Protein AF-A0AAD1DAL6-F1 (afdb_monomer)

Nearest PDB structures (foldseek):
  7qvs-assembly1_B-2  TM=7.015E-01  e=2.829E-07  Pseudomonas aeruginosa
  3t5p-assembly1_H  TM=5.730E-01  e=9.274E-03  Bacillus anthracis str. Sterne
  3t5p-assembly3_K  TM=5.954E-01  e=8.691E-03  Bacillus anthracis str. Sterne
  3t5p-assembly1_F  TM=5.944E-01  e=1.283E-02  Bacillus anthracis str. Sterne
  3t5p-assembly1_J  TM=5.802E-01  e=1.127E-02  Bacillus anthracis str. Sterne

InterPro domains:
  IPR002504 NAD kinase [PF01513] (56-117)
  IPR016064 NAD kinase/diacylglycerol kinase-like domain superfamily [SSF111331] (24-146)
  IPR017438 Inorganic polyphosphate/ATP-NAD kinase, N-terminal [G3DSA:3.40.50.10330] (2-148)

Secondary structure (DSSP, 8-state):
------EEEEEE----TTSTTHHHHHHHHHHHHHHHHHTT-EEEEE--S-TTTSHHHHHH-SEEEEESSHHHHHHHHHHHGGGT--EEEEESSSPPSS--EEGGGHHHHHHHHHTT-PPP-----EEEEETTEEEEESS-----PPP-

Sequence (148 aa):
MKDSHQTIGVFVRPTHYQNPLFEKLEQAKEWVLKLLEDEGFESFMIDSLDGAKDARLIEKADAFLCLGGDGTILGALRMTHSYNKPCFGVRIGNLGFLSAVELNGLKDFLQDLKQDRIKLEEHLALEGRIGNTSFYAINEIVIAKKKL

Foldseek 3Di:
DDDDQAEEEEFEADDPPPDPCNVVLVVLVVVVCVLCVVLRHHYDYDHDLPLVVCVVVLLRHQEYEQEAAPVSVQSCCQSNVVVPHYYAYEYSDDDHPGHDHHSVCVNVVSVCVVVVNDDGDDADWDWDDDPPDIGIGRPDDDDDDDDD

Mean predicted aligned error: 6.29 Å

Organism: Helicobacter pylori (NCBI:txid210)

Solvent-accessible surface area (backbone atoms only — not comparable to full-atom values): 9084 Å² total; per-residue (Å²): 141,85,90,74,77,50,27,37,33,35,36,50,64,89,62,57,85,87,42,91,59,29,69,60,48,53,54,48,50,56,50,51,56,50,49,38,48,77,69,59,33,47,74,48,80,44,81,65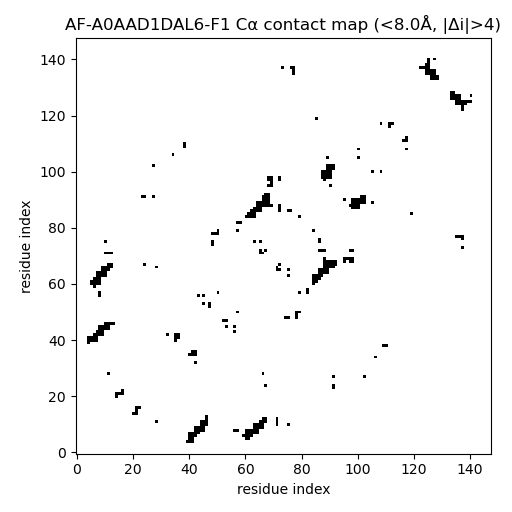,95,49,48,80,81,45,42,71,57,64,68,63,32,62,33,34,42,19,49,37,50,42,71,37,40,56,50,49,49,68,56,42,57,92,70,76,55,57,71,48,18,34,26,87,69,76,93,45,96,66,38,76,34,48,64,90,50,42,65,62,51,53,55,32,53,78,65,70,67,63,81,87,81,89,76,75,65,47,80,48,72,61,91,92,46,73,49,73,31,70,87,70,87,86,87,75,82,83,82,128

pLDDT: mean 84.67, std 11.61, range [39.59, 96.62]

Structure (mmCIF, N/CA/C/O backbone):
data_AF-A0AAD1DAL6-F1
#
_entry.id   AF-A0AAD1DAL6-F1
#
loop_
_atom_site.group_PDB
_atom_site.id
_atom_site.type_symbol
_atom_site.label_atom_id
_atom_site.label_alt_id
_atom_site.label_comp_id
_atom_site.label_asym_id
_atom_site.label_entity_id
_atom_site.label_seq_id
_atom_site.pdbx_PDB_ins_code
_atom_site.Cartn_x
_atom_site.Cartn_y
_atom_site.Cartn_z
_atom_site.occupancy
_atom_site.B_iso_or_equiv
_atom_site.auth_seq_id
_atom_site.auth_comp_id
_atom_site.auth_asym_id
_atom_site.auth_atom_id
_atom_site.pdbx_PDB_model_num
ATOM 1 N N . MET A 1 1 ? -23.120 -7.148 6.744 1.00 39.59 1 MET A N 1
ATOM 2 C CA . MET A 1 1 ? -22.079 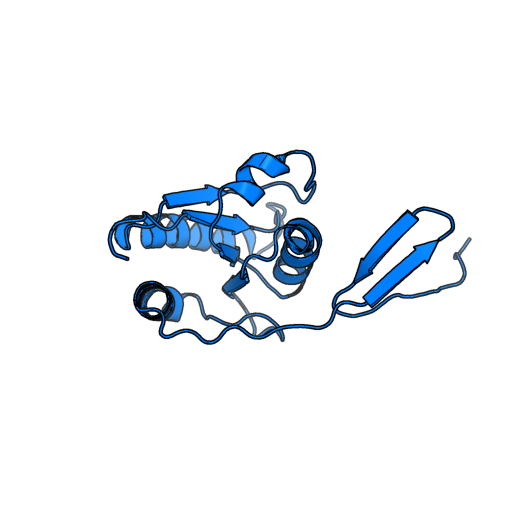-8.089 7.195 1.00 39.59 1 MET A CA 1
ATOM 3 C C . MET A 1 1 ? -21.214 -7.326 8.178 1.00 39.59 1 MET A C 1
ATOM 5 O O . MET A 1 1 ? -20.573 -6.372 7.777 1.00 39.59 1 MET A O 1
ATOM 9 N N . LYS A 1 2 ? -21.363 -7.618 9.469 1.00 42.94 2 LYS A N 1
ATOM 10 C CA . LYS A 1 2 ? -20.648 -7.011 10.602 1.00 42.94 2 LYS A CA 1
ATOM 11 C C . LYS A 1 2 ? -19.880 -8.166 11.267 1.00 42.94 2 LYS A C 1
ATOM 13 O O . LYS A 1 2 ? -20.444 -9.256 11.284 1.00 42.94 2 LYS A O 1
ATOM 18 N N . ASP A 1 3 ? -18.662 -7.918 11.753 1.00 46.19 3 ASP A N 1
ATOM 19 C CA . ASP A 1 3 ? -17.730 -8.859 12.430 1.00 46.19 3 ASP A CA 1
ATOM 20 C C . ASP A 1 3 ? -16.655 -9.592 11.600 1.00 46.19 3 ASP A C 1
ATOM 22 O O . ASP A 1 3 ? -16.316 -10.735 11.895 1.00 46.19 3 ASP A O 1
ATOM 26 N N . SER A 1 4 ? -16.011 -8.942 10.627 1.00 55.38 4 SER A N 1
ATOM 27 C CA . SER A 1 4 ? -14.677 -9.391 10.186 1.00 55.38 4 SER A CA 1
ATOM 28 C C . SER A 1 4 ? -13.629 -8.366 10.602 1.00 55.38 4 SER A C 1
ATOM 30 O O . SER A 1 4 ? -13.687 -7.223 10.149 1.00 55.38 4 SER A O 1
ATOM 32 N N . HIS A 1 5 ? -12.685 -8.764 11.460 1.00 70.25 5 HIS A N 1
ATOM 33 C CA . HIS A 1 5 ? -11.470 -7.988 11.710 1.00 70.25 5 HIS A CA 1
ATOM 34 C C . HIS A 1 5 ? -10.772 -7.780 10.365 1.00 70.25 5 HIS A C 1
ATOM 36 O O . HIS A 1 5 ? -10.314 -8.743 9.752 1.00 70.25 5 HIS A O 1
ATOM 42 N N . GLN A 1 6 ? -10.759 -6.540 9.876 1.00 88.81 6 GLN A N 1
ATOM 43 C CA . GLN A 1 6 ? -10.071 -6.209 8.636 1.00 88.81 6 GLN A CA 1
ATOM 44 C C . GLN A 1 6 ? -8.565 -6.302 8.878 1.00 88.81 6 GLN A C 1
ATOM 46 O O . GLN A 1 6 ? -8.046 -5.756 9.854 1.00 88.81 6 GLN A O 1
ATOM 51 N N . THR A 1 7 ? -7.871 -7.002 7.990 1.00 94.44 7 THR A N 1
ATOM 52 C CA . THR A 1 7 ? -6.431 -7.215 8.077 1.00 94.44 7 THR A CA 1
ATOM 53 C C . THR A 1 7 ? -5.702 -6.304 7.094 1.00 94.44 7 THR A C 1
ATOM 55 O O . THR A 1 7 ? -5.932 -6.374 5.888 1.00 94.44 7 THR A O 1
ATOM 58 N N 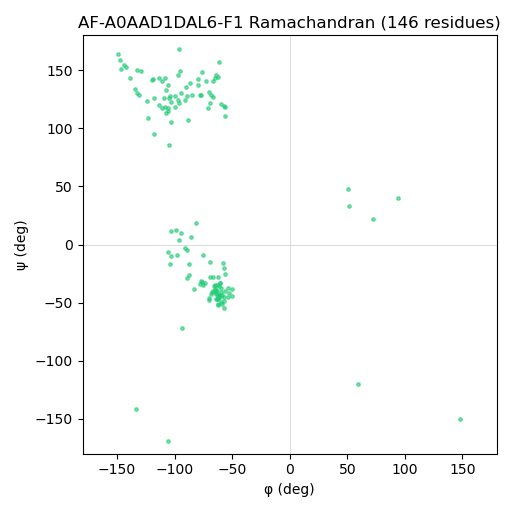. ILE A 1 8 ? -4.783 -5.468 7.575 1.00 95.06 8 ILE A N 1
ATOM 59 C CA . ILE A 1 8 ? -3.992 -4.557 6.739 1.00 95.06 8 ILE A CA 1
ATOM 60 C C . ILE A 1 8 ? -2.541 -5.032 6.654 1.00 95.06 8 ILE A C 1
ATOM 62 O O . ILE A 1 8 ? -1.818 -5.079 7.649 1.00 95.06 8 ILE A O 1
ATOM 66 N N . GLY A 1 9 ? -2.092 -5.346 5.438 1.00 94.19 9 GLY A N 1
ATOM 67 C CA . GLY A 1 9 ? -0.674 -5.561 5.159 1.00 94.19 9 GLY A CA 1
ATOM 68 C C . GLY A 1 9 ? 0.050 -4.220 5.038 1.00 94.19 9 GLY A C 1
ATOM 69 O O . GLY A 1 9 ? -0.378 -3.352 4.278 1.00 94.19 9 GLY A O 1
ATOM 70 N N . VAL A 1 10 ? 1.147 -4.037 5.767 1.00 93.38 10 VAL A N 1
ATOM 71 C CA . VAL A 1 10 ? 1.898 -2.776 5.801 1.00 93.38 10 VAL A CA 1
ATOM 72 C C . VAL A 1 10 ? 3.211 -2.927 5.040 1.00 93.38 10 VAL A C 1
ATOM 74 O O . VAL A 1 10 ? 4.118 -3.638 5.466 1.00 93.38 10 VAL A O 1
ATOM 77 N N . PHE A 1 11 ? 3.327 -2.222 3.915 1.00 90.19 11 PHE A N 1
ATOM 78 C CA . PHE A 1 11 ? 4.565 -2.101 3.154 1.00 90.19 11 PHE A CA 1
ATOM 79 C C . PHE A 1 11 ? 5.359 -0.890 3.622 1.00 90.19 11 PHE A C 1
ATOM 81 O O . PHE A 1 11 ? 4.893 0.249 3.535 1.00 90.19 11 PHE A O 1
ATOM 88 N N . VAL A 1 12 ? 6.606 -1.124 4.016 1.00 84.38 12 VAL A N 1
ATOM 89 C CA . VAL A 1 12 ? 7.577 -0.063 4.282 1.00 84.38 12 VAL A CA 1
ATOM 90 C C . VAL A 1 12 ? 8.789 -0.324 3.410 1.00 84.38 12 VAL A C 1
ATOM 92 O O . VAL A 1 12 ? 9.394 -1.391 3.469 1.00 84.38 12 VAL A O 1
ATOM 95 N N . ARG A 1 13 ? 9.170 0.645 2.573 1.00 73.31 13 ARG A N 1
ATOM 96 C CA . ARG A 1 13 ? 10.401 0.489 1.795 1.00 73.31 13 ARG A CA 1
ATOM 97 C C . ARG A 1 13 ? 11.598 0.544 2.755 1.00 73.31 13 ARG A C 1
ATOM 99 O O . ARG A 1 13 ? 11.711 1.531 3.487 1.00 73.31 13 ARG A O 1
ATOM 106 N N . PRO A 1 14 ? 12.526 -0.431 2.709 1.00 63.94 14 PRO A N 1
ATOM 107 C CA . PRO A 1 14 ? 13.735 -0.385 3.514 1.00 63.94 14 PRO A CA 1
ATOM 108 C C . PRO A 1 14 ? 14.496 0.896 3.204 1.00 63.94 14 PRO A C 1
ATOM 110 O O . PRO A 1 14 ? 14.904 1.146 2.065 1.00 63.94 14 PRO A O 1
ATOM 113 N N . THR A 1 15 ? 14.674 1.716 4.226 1.00 62.06 15 THR A N 1
ATOM 114 C CA . THR A 1 15 ? 15.489 2.917 4.127 1.00 62.06 15 THR A CA 1
ATOM 115 C C . THR A 1 15 ? 16.795 2.602 4.839 1.00 62.06 15 THR A C 1
ATOM 117 O O . THR A 1 15 ? 16.783 2.071 5.943 1.00 62.06 15 THR A O 1
ATOM 120 N N . HIS A 1 16 ? 17.939 2.820 4.188 1.00 64.12 16 HIS A N 1
ATOM 121 C CA . HIS A 1 16 ? 19.228 2.594 4.849 1.00 64.12 16 HIS A CA 1
ATOM 122 C C . HIS A 1 16 ? 19.363 3.530 6.053 1.00 64.12 16 HIS A C 1
ATOM 124 O O . HIS A 1 16 ? 18.950 4.683 5.959 1.00 64.12 16 HIS A O 1
ATOM 130 N N . TYR A 1 17 ? 19.997 3.067 7.135 1.00 67.94 17 TYR A N 1
ATOM 131 C CA . TYR A 1 17 ? 20.182 3.852 8.366 1.00 67.94 17 TYR A CA 1
ATOM 132 C C . TYR A 1 17 ? 20.892 5.200 8.130 1.00 67.94 17 TYR A C 1
ATOM 134 O O . TYR A 1 17 ? 20.716 6.143 8.888 1.00 67.94 17 TYR A O 1
ATOM 142 N N . GLN A 1 18 ? 21.686 5.299 7.057 1.00 71.06 18 GLN A N 1
ATOM 143 C CA . GLN A 1 18 ? 22.377 6.525 6.644 1.00 71.06 18 GLN A CA 1
ATOM 144 C C . GLN A 1 18 ? 21.450 7.558 5.985 1.00 71.06 18 GLN A C 1
ATOM 146 O O . GLN A 1 18 ? 21.873 8.675 5.698 1.00 71.06 18 GLN A O 1
ATOM 151 N N . ASN A 1 19 ? 20.203 7.196 5.684 1.00 73.75 19 ASN A N 1
ATOM 152 C CA . ASN A 1 19 ? 19.244 8.112 5.093 1.00 73.75 19 ASN A CA 1
ATOM 153 C C . ASN A 1 19 ? 18.706 9.068 6.173 1.00 73.75 19 ASN A C 1
ATOM 155 O O . ASN A 1 19 ? 18.183 8.590 7.180 1.00 73.75 19 ASN A O 1
ATOM 159 N N . PRO A 1 20 ? 18.725 10.393 5.949 1.00 76.69 20 PRO A N 1
ATOM 160 C CA . PRO A 1 20 ? 18.194 11.371 6.903 1.00 76.69 20 PRO A CA 1
ATOM 161 C C . PRO A 1 20 ? 16.717 11.171 7.284 1.00 76.69 20 PRO A C 1
ATOM 163 O O . PRO A 1 20 ? 16.270 11.679 8.305 1.00 76.69 20 PRO A O 1
ATOM 166 N N . LEU A 1 21 ? 15.942 10.453 6.465 1.00 78.62 21 LEU A N 1
ATOM 167 C CA . LEU A 1 21 ? 14.535 10.143 6.724 1.00 78.62 21 LEU A CA 1
ATOM 168 C C . LEU A 1 21 ? 14.326 8.852 7.526 1.00 78.62 21 LEU A C 1
ATOM 170 O O . LEU A 1 21 ? 13.182 8.553 7.855 1.00 78.62 21 LEU A O 1
ATOM 174 N N . PHE A 1 22 ? 15.383 8.090 7.828 1.00 82.12 22 PHE A N 1
ATOM 175 C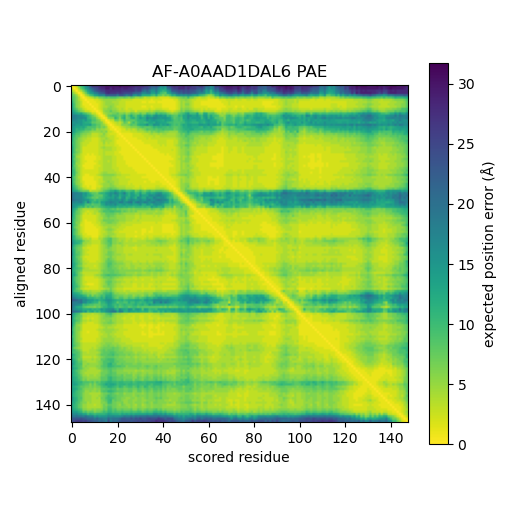 CA . PHE A 1 22 ? 15.272 6.785 8.483 1.00 82.12 22 PHE A CA 1
ATOM 176 C C . PHE A 1 22 ? 14.541 6.873 9.826 1.00 82.12 22 PHE A C 1
ATOM 178 O O . PHE A 1 22 ? 13.513 6.227 9.995 1.00 82.12 22 PHE A O 1
ATOM 185 N N . GLU A 1 23 ? 14.997 7.733 10.742 1.00 84.31 23 GLU A N 1
ATOM 186 C CA . GLU A 1 23 ? 14.361 7.889 12.061 1.00 84.31 23 GLU A CA 1
ATOM 187 C C . GLU A 1 23 ? 12.897 8.321 11.947 1.00 84.31 23 GLU A C 1
ATOM 189 O O . GLU A 1 23 ? 12.030 7.805 12.648 1.00 84.31 23 GLU A O 1
ATOM 194 N N . LYS A 1 24 ? 12.605 9.237 11.018 1.00 84.88 24 LYS A N 1
ATOM 195 C CA . LYS A 1 24 ? 11.240 9.708 10.771 1.00 84.88 24 LYS A CA 1
ATOM 196 C C . LYS A 1 24 ? 10.342 8.583 10.251 1.00 84.88 24 LYS A C 1
ATOM 198 O O . LYS A 1 24 ? 9.172 8.520 10.618 1.00 84.88 24 LYS A O 1
ATOM 203 N N . LEU A 1 25 ? 10.870 7.714 9.389 1.00 85.00 25 LEU A N 1
ATOM 204 C CA . LEU A 1 25 ? 10.144 6.562 8.864 1.00 85.00 25 LEU A CA 1
ATOM 205 C C . LEU A 1 25 ? 9.889 5.518 9.949 1.00 85.00 25 LEU A C 1
ATOM 207 O O . LEU A 1 25 ? 8.782 4.999 10.018 1.00 85.00 25 LEU A O 1
ATOM 211 N N . GLU A 1 26 ? 10.876 5.241 10.797 1.00 87.19 26 GLU A N 1
ATOM 212 C CA . GLU A 1 26 ? 10.730 4.303 11.913 1.00 87.19 26 GLU A CA 1
ATOM 213 C C . GLU A 1 26 ? 9.674 4.790 12.913 1.00 87.19 26 GLU A C 1
ATOM 215 O O . GLU A 1 26 ? 8.751 4.044 13.233 1.00 87.19 26 GLU A O 1
ATOM 220 N N . GLN A 1 27 ? 9.711 6.071 13.295 1.00 89.69 27 GLN A N 1
ATOM 221 C CA . GLN A 1 27 ? 8.681 6.679 14.148 1.00 89.69 27 GLN A CA 1
ATOM 222 C C . GLN A 1 27 ? 7.293 6.630 13.498 1.00 89.69 27 GLN A C 1
ATOM 224 O O . GLN A 1 27 ? 6.302 6.304 14.151 1.00 89.69 27 GLN A O 1
ATOM 229 N N . ALA A 1 28 ? 7.204 6.935 12.200 1.00 90.31 28 ALA A N 1
ATOM 230 C CA . ALA A 1 28 ? 5.943 6.857 11.474 1.00 90.31 28 ALA A CA 1
ATOM 231 C C . ALA A 1 28 ? 5.423 5.415 11.391 1.00 90.31 28 ALA A C 1
ATOM 233 O O . ALA A 1 28 ? 4.225 5.200 11.530 1.00 90.31 28 ALA A O 1
ATOM 234 N N . LYS A 1 29 ? 6.304 4.428 11.203 1.00 91.44 29 LYS A N 1
ATOM 235 C CA . LYS A 1 29 ? 5.953 3.005 11.171 1.00 91.44 29 LYS A CA 1
ATOM 236 C C . LYS A 1 29 ? 5.371 2.555 12.507 1.00 91.44 29 LYS A C 1
ATOM 238 O O . LYS A 1 29 ? 4.285 1.986 12.521 1.00 91.44 29 LYS A O 1
ATOM 243 N N . GLU A 1 30 ? 6.053 2.846 13.613 1.00 93.12 30 GLU A N 1
ATOM 244 C CA . GLU A 1 30 ? 5.563 2.533 14.962 1.00 93.12 30 GLU A CA 1
ATOM 245 C C . GLU A 1 30 ? 4.200 3.181 15.226 1.00 93.12 30 GLU A C 1
ATOM 247 O O . GLU A 1 30 ? 3.271 2.525 15.697 1.00 93.12 30 GLU A O 1
ATOM 252 N N . TRP A 1 31 ? 4.058 4.456 14.858 1.00 94.81 31 TRP A N 1
ATOM 253 C CA . TRP A 1 31 ? 2.805 5.183 15.014 1.00 94.81 31 TRP A CA 1
ATOM 254 C C . TRP A 1 31 ? 1.666 4.594 14.169 1.00 94.81 31 TRP A C 1
ATOM 256 O O . TRP A 1 31 ? 0.558 4.446 14.676 1.00 94.81 31 TRP A O 1
ATOM 266 N N . VAL A 1 32 ? 1.927 4.221 12.910 1.00 95.06 32 VAL A N 1
ATOM 267 C CA . VAL A 1 32 ? 0.932 3.598 12.021 1.00 95.06 32 VAL A CA 1
ATOM 268 C C . VAL A 1 32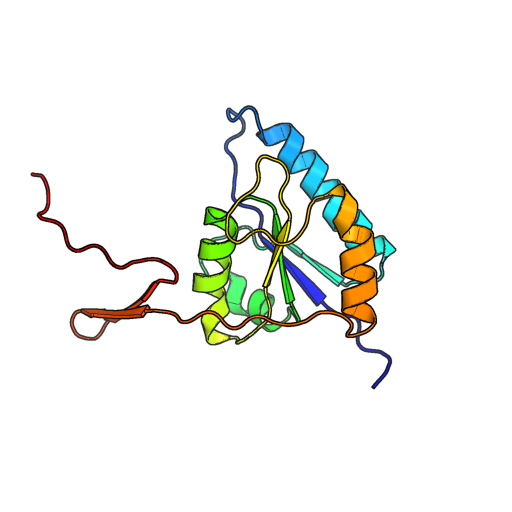 ? 0.467 2.256 12.573 1.00 95.06 32 VAL A C 1
ATOM 270 O O . VAL A 1 32 ? -0.735 2.017 12.622 1.00 95.06 32 VAL A O 1
ATOM 273 N N . LEU A 1 33 ? 1.390 1.390 13.004 1.00 95.25 33 LEU A N 1
ATOM 274 C CA . LEU A 1 33 ? 1.038 0.078 13.555 1.00 95.25 33 LEU A CA 1
ATOM 275 C C . LEU A 1 33 ? 0.174 0.218 14.810 1.00 95.25 33 LEU A C 1
ATOM 277 O O . LEU A 1 33 ? -0.856 -0.443 14.920 1.00 95.25 33 LEU A O 1
ATOM 281 N N . LYS A 1 34 ? 0.544 1.142 15.702 1.00 96.62 34 LYS A N 1
ATOM 282 C CA . LYS A 1 34 ? -0.256 1.449 16.887 1.00 96.62 34 LYS A CA 1
ATOM 283 C C . LYS A 1 34 ? -1.635 2.000 16.524 1.00 96.62 34 LYS A C 1
ATOM 285 O O . LYS A 1 34 ? -2.625 1.583 17.106 1.00 96.62 34 LYS A O 1
ATOM 290 N N . LEU A 1 35 ? -1.720 2.918 15.560 1.00 96.50 35 LEU A N 1
ATOM 291 C CA . LEU A 1 35 ? -3.002 3.478 15.136 1.00 96.50 35 LEU A CA 1
ATOM 292 C C . LEU A 1 35 ? -3.920 2.409 14.530 1.00 96.50 35 LEU A C 1
ATOM 294 O O . LEU A 1 35 ? -5.119 2.432 14.782 1.00 96.50 35 LEU A O 1
ATOM 298 N N . LEU A 1 36 ? -3.376 1.482 13.737 1.00 96.19 36 LEU A N 1
ATOM 299 C CA . LEU A 1 36 ? -4.139 0.361 13.190 1.00 96.19 36 LEU A CA 1
ATOM 300 C C . LEU A 1 36 ? -4.720 -0.508 14.310 1.00 96.19 36 LEU A C 1
ATOM 302 O O . LEU A 1 36 ? -5.905 -0.827 14.261 1.00 96.19 36 LEU A O 1
ATOM 306 N N . GLU A 1 37 ? -3.921 -0.822 15.332 1.00 95.62 37 GLU A N 1
ATOM 307 C CA . GLU A 1 37 ? -4.366 -1.564 16.517 1.00 95.62 37 GLU A CA 1
ATOM 308 C C . GLU A 1 37 ? -5.425 -0.794 17.325 1.00 95.62 37 GLU A C 1
ATOM 310 O O . GLU A 1 37 ? -6.469 -1.357 17.649 1.00 95.62 37 GLU A O 1
ATOM 315 N N . ASP A 1 38 ? -5.208 0.499 17.592 1.00 95.50 38 ASP A N 1
ATOM 316 C CA . ASP A 1 38 ? -6.158 1.373 18.301 1.00 95.50 38 ASP A CA 1
ATOM 317 C C . ASP A 1 38 ? -7.497 1.481 17.543 1.00 95.50 38 ASP A C 1
ATOM 319 O O . ASP A 1 38 ? -8.573 1.576 18.137 1.00 95.50 38 ASP A O 1
ATOM 323 N N . GLU A 1 39 ? -7.442 1.437 16.211 1.00 94.38 39 GLU A N 1
ATOM 324 C CA . GLU A 1 39 ? -8.603 1.376 15.334 1.00 94.38 39 GLU A CA 1
ATOM 325 C C . GLU A 1 39 ? -9.091 -0.080 15.112 1.00 94.38 39 GLU A C 1
ATOM 327 O O . GLU A 1 39 ? -10.027 -0.304 14.355 1.00 94.38 39 GLU A O 1
ATOM 332 N N . GLY A 1 40 ? -8.557 -1.095 15.786 1.00 93.75 40 GLY A N 1
ATOM 333 C CA . GLY A 1 40 ? -9.086 -2.466 15.743 1.00 93.75 40 GLY A CA 1
ATOM 334 C C . GLY A 1 40 ? -8.840 -3.227 14.434 1.00 93.75 40 GLY A C 1
ATOM 335 O O . GLY A 1 40 ? -9.570 -4.173 14.133 1.00 93.75 40 GLY A O 1
ATOM 336 N N . PHE A 1 41 ? -7.839 -2.826 13.650 1.00 94.69 41 PHE A N 1
ATOM 337 C CA . PHE A 1 41 ? -7.346 -3.601 12.513 1.00 94.69 41 PHE A CA 1
ATOM 338 C C . PHE A 1 41 ? -6.289 -4.609 12.970 1.00 94.69 41 PHE A C 1
ATOM 340 O O . PHE A 1 41 ? -5.382 -4.275 13.734 1.00 94.69 41 PHE A O 1
ATOM 347 N N . GLU A 1 42 ? -6.335 -5.824 12.425 1.00 95.06 42 GLU A N 1
ATOM 348 C CA . GLU A 1 42 ? -5.155 -6.690 12.441 1.00 95.06 42 GLU A CA 1
ATOM 349 C C . GLU A 1 42 ? -4.134 -6.140 11.441 1.00 95.06 42 GLU A C 1
ATOM 351 O O . GLU A 1 42 ? -4.500 -5.713 10.346 1.00 95.06 42 GLU A O 1
ATOM 356 N N . SER A 1 43 ? -2.844 -6.161 11.772 1.00 94.62 43 SER A N 1
ATOM 357 C CA . SER A 1 43 ? -1.812 -5.719 10.833 1.00 94.62 43 SER A CA 1
ATOM 358 C C . SER A 1 43 ? -0.546 -6.560 10.904 1.00 94.62 43 SER A C 1
ATOM 360 O O . SER A 1 43 ? -0.231 -7.171 11.925 1.00 94.62 43 SER A O 1
ATOM 362 N N . PHE A 1 44 ? 0.174 -6.621 9.786 1.00 91.88 44 PHE A N 1
ATOM 363 C CA . PHE A 1 44 ? 1.487 -7.251 9.705 1.00 91.88 44 PHE A CA 1
ATOM 364 C C . PHE A 1 44 ? 2.373 -6.523 8.700 1.00 91.88 44 PHE A C 1
ATOM 366 O O . PHE A 1 44 ? 1.901 -5.945 7.720 1.00 91.88 44 PHE A O 1
ATOM 373 N N . MET A 1 45 ? 3.676 -6.581 8.946 1.00 89.44 45 MET A N 1
ATOM 374 C CA . MET A 1 45 ? 4.684 -5.999 8.072 1.00 89.44 45 MET A CA 1
ATOM 375 C C . MET A 1 45 ? 4.959 -6.900 6.869 1.00 89.44 45 MET A C 1
ATOM 377 O O . MET A 1 45 ? 4.999 -8.125 6.994 1.00 89.44 45 MET A O 1
ATOM 381 N N . ILE A 1 46 ? 5.180 -6.279 5.712 1.00 85.06 46 ILE A N 1
ATOM 382 C CA . ILE A 1 46 ? 5.699 -6.926 4.508 1.00 85.06 46 ILE A CA 1
ATOM 383 C C . ILE A 1 46 ? 7.031 -6.253 4.178 1.00 85.06 46 ILE A C 1
ATOM 385 O O . ILE A 1 46 ? 7.083 -5.183 3.567 1.00 85.06 46 ILE A O 1
ATOM 389 N N . ASP A 1 47 ? 8.112 -6.875 4.646 1.00 69.31 47 ASP A N 1
ATOM 390 C CA . ASP A 1 47 ? 9.465 -6.308 4.599 1.00 69.31 47 ASP A CA 1
ATOM 391 C C . ASP A 1 47 ? 10.208 -6.626 3.296 1.00 69.31 47 ASP A C 1
ATOM 393 O O . ASP A 1 47 ? 11.218 -5.992 2.970 1.00 69.31 47 ASP A O 1
ATOM 397 N N . SER A 1 48 ? 9.736 -7.616 2.535 1.00 63.81 48 SER A N 1
ATOM 398 C CA . SER A 1 48 ? 10.389 -8.050 1.308 1.00 63.81 48 SER A CA 1
ATOM 399 C C . SER A 1 48 ? 9.620 -7.574 0.081 1.00 63.81 48 SER A C 1
ATOM 401 O O . SER A 1 48 ? 8.402 -7.679 0.011 1.00 63.81 48 SER A O 1
ATOM 403 N N . LEU A 1 49 ? 10.344 -7.081 -0.930 1.00 59.69 49 LEU A N 1
ATOM 404 C CA . LEU A 1 49 ? 9.786 -6.891 -2.275 1.00 59.69 49 LEU A CA 1
ATOM 405 C C . LEU A 1 49 ? 9.782 -8.204 -3.089 1.00 59.69 49 LEU A C 1
ATOM 407 O O . LEU A 1 49 ? 9.720 -8.178 -4.318 1.00 59.69 49 LEU A O 1
ATOM 411 N N . ASP A 1 50 ? 9.894 -9.351 -2.411 1.00 62.16 50 ASP A N 1
ATOM 412 C CA . ASP A 1 50 ? 9.913 -10.688 -2.999 1.00 62.16 50 ASP A CA 1
ATOM 413 C C . ASP A 1 50 ? 8.559 -11.361 -2.743 1.00 62.16 50 ASP A C 1
ATOM 415 O O . ASP A 1 50 ? 8.358 -12.084 -1.766 1.00 62.16 50 ASP A O 1
ATOM 419 N N . GLY A 1 51 ? 7.600 -11.089 -3.633 1.00 55.16 51 GLY A N 1
ATOM 420 C CA . GLY A 1 51 ? 6.203 -11.513 -3.479 1.00 55.16 51 GLY A CA 1
ATOM 421 C C . GLY A 1 51 ? 6.000 -13.026 -3.339 1.00 55.16 51 GLY A C 1
ATOM 422 O O . GLY A 1 51 ? 4.940 -13.449 -2.885 1.00 55.16 51 GLY A O 1
ATOM 423 N N . ALA A 1 52 ? 7.002 -13.848 -3.673 1.00 59.25 52 ALA A N 1
ATOM 424 C CA . ALA A 1 52 ? 6.944 -15.294 -3.479 1.00 59.25 52 ALA A CA 1
ATOM 425 C C . ALA A 1 52 ? 7.094 -15.707 -2.005 1.00 59.25 52 ALA A C 1
ATOM 427 O O . ALA A 1 52 ? 6.488 -16.693 -1.584 1.00 59.25 52 ALA A O 1
ATOM 428 N N . LYS A 1 53 ? 7.878 -14.968 -1.209 1.00 66.31 53 LYS A N 1
ATOM 429 C CA . LYS A 1 53 ? 8.101 -15.286 0.213 1.00 66.31 53 LYS A CA 1
ATOM 430 C C . LYS A 1 53 ? 6.907 -14.915 1.080 1.00 66.31 53 LYS A C 1
ATOM 432 O O . LYS A 1 53 ? 6.562 -15.660 1.993 1.00 66.31 53 LYS A O 1
ATOM 437 N N . ASP A 1 54 ? 6.237 -13.826 0.721 1.00 74.69 54 ASP A N 1
ATOM 438 C CA . ASP A 1 54 ? 5.135 -13.262 1.496 1.00 74.69 54 ASP A CA 1
ATOM 439 C C . ASP A 1 54 ? 3.756 -13.582 0.900 1.00 74.69 54 ASP A C 1
ATOM 441 O O . ASP A 1 54 ? 2.755 -13.037 1.349 1.00 74.69 54 ASP A O 1
ATOM 445 N N . ALA A 1 55 ? 3.662 -14.499 -0.071 1.00 79.56 55 ALA A N 1
ATOM 446 C CA . ALA A 1 55 ? 2.414 -14.827 -0.771 1.00 79.56 55 ALA A CA 1
ATOM 447 C C . ALA A 1 55 ? 1.240 -15.125 0.182 1.00 79.56 55 ALA A C 1
ATOM 449 O O . ALA A 1 55 ? 0.150 -14.588 0.010 1.00 79.56 55 ALA A O 1
ATOM 450 N N . ARG A 1 56 ? 1.477 -15.907 1.246 1.00 84.12 56 ARG A N 1
ATOM 451 C CA . ARG A 1 56 ? 0.451 -16.220 2.261 1.00 84.12 56 ARG A CA 1
ATOM 452 C C . ARG A 1 56 ? 0.011 -14.997 3.065 1.00 84.12 56 ARG A C 1
ATOM 454 O O . ARG A 1 56 ? -1.150 -14.899 3.443 1.00 84.12 56 ARG A O 1
ATOM 461 N N . LEU A 1 57 ? 0.935 -14.078 3.345 1.00 85.25 57 LEU A N 1
ATOM 462 C CA . LEU A 1 57 ? 0.626 -12.824 4.032 1.00 85.25 57 LEU A CA 1
ATOM 463 C C . LEU A 1 57 ? -0.179 -11.914 3.103 1.00 85.25 57 LEU A C 1
ATOM 465 O O . LEU A 1 57 ? -1.246 -11.439 3.475 1.00 85.25 57 LEU A O 1
ATOM 469 N N . ILE A 1 58 ? 0.266 -11.760 1.857 1.00 87.94 58 ILE A N 1
ATOM 470 C CA . ILE A 1 58 ? -0.444 -11.004 0.821 1.00 87.94 58 ILE A CA 1
ATOM 471 C C . ILE A 1 58 ? -1.865 -11.559 0.630 1.00 87.94 58 ILE A C 1
ATOM 473 O O . ILE A 1 58 ? -2.816 -10.788 0.518 1.00 87.94 58 ILE A O 1
ATOM 477 N N . GLU A 1 59 ? -2.047 -12.879 0.663 1.00 89.62 59 GLU A N 1
ATOM 478 C CA . GLU A 1 59 ? -3.359 -13.527 0.587 1.00 89.62 59 GLU A CA 1
ATOM 479 C C . GLU A 1 59 ? -4.232 -13.303 1.838 1.00 89.62 59 GLU A C 1
ATOM 481 O O . GLU A 1 59 ? -5.451 -13.231 1.702 1.00 89.62 59 GLU A O 1
ATOM 486 N N . LYS A 1 60 ? -3.649 -13.097 3.026 1.00 91.06 60 LYS A N 1
ATOM 487 C CA . LYS A 1 60 ? -4.399 -12.795 4.260 1.00 91.06 60 LYS A CA 1
ATOM 488 C C . LYS A 1 60 ? -4.911 -11.347 4.325 1.00 91.06 60 LYS A C 1
ATOM 490 O O . LYS A 1 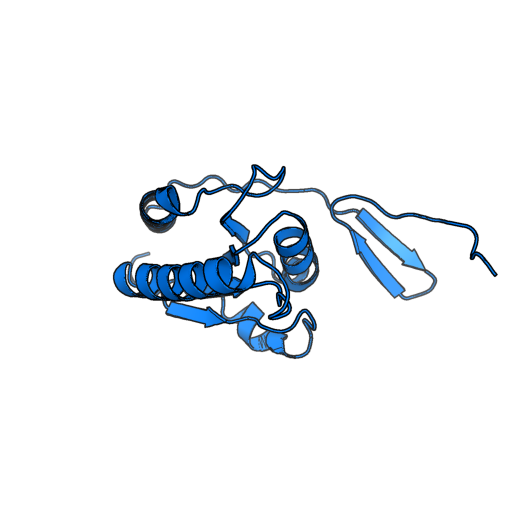60 ? -5.950 -11.110 4.924 1.00 91.06 60 LYS A O 1
ATOM 495 N N . ALA A 1 61 ? -4.194 -10.378 3.755 1.00 92.75 61 ALA A N 1
ATOM 496 C CA . ALA A 1 61 ? -4.582 -8.963 3.851 1.00 92.75 61 ALA A CA 1
ATOM 497 C C . ALA A 1 61 ? -5.909 -8.664 3.134 1.00 92.75 61 ALA A C 1
ATOM 499 O O . ALA A 1 61 ? -6.137 -9.165 2.044 1.00 92.75 61 ALA A O 1
ATOM 500 N N . ASP A 1 62 ? -6.738 -7.776 3.663 1.00 92.44 62 ASP A N 1
ATOM 501 C CA . ASP A 1 62 ? -7.900 -7.224 2.956 1.00 92.44 62 ASP A CA 1
ATOM 502 C C . ASP A 1 62 ? -7.525 -5.964 2.163 1.00 92.44 62 ASP A C 1
ATOM 504 O O . ASP A 1 62 ? -8.103 -5.678 1.118 1.00 92.44 62 ASP A O 1
ATOM 508 N N . ALA A 1 63 ? -6.520 -5.226 2.641 1.00 92.62 63 ALA A N 1
ATOM 509 C CA . ALA A 1 63 ? -5.970 -4.038 1.999 1.00 92.62 63 ALA A CA 1
ATOM 510 C C . ALA A 1 63 ? -4.474 -3.879 2.310 1.00 92.62 63 ALA A C 1
ATOM 512 O O . ALA A 1 63 ? -3.952 -4.462 3.265 1.00 92.62 63 ALA A O 1
ATOM 513 N N . PHE A 1 64 ? -3.792 -3.039 1.531 1.00 93.00 64 PHE A N 1
ATOM 514 C CA . PHE A 1 64 ? -2.380 -2.718 1.729 1.00 93.00 64 PHE A CA 1
ATOM 515 C C . PHE A 1 64 ? -2.147 -1.238 2.027 1.00 93.00 64 PHE A C 1
ATOM 517 O O . PHE A 1 64 ? -2.503 -0.367 1.233 1.00 93.00 64 PHE A O 1
ATOM 524 N N . LEU A 1 65 ? -1.465 -0.955 3.134 1.00 93.81 65 LEU A N 1
ATOM 525 C CA . LEU A 1 65 ? -0.970 0.376 3.470 1.00 93.81 65 LEU A CA 1
ATOM 526 C C . LEU A 1 65 ? 0.487 0.488 3.023 1.00 93.81 65 LEU A C 1
ATOM 528 O O . LEU A 1 65 ? 1.344 -0.270 3.468 1.00 93.81 65 LEU A O 1
ATOM 532 N N . CYS A 1 66 ? 0.784 1.453 2.159 1.00 91.94 66 CYS A N 1
ATOM 533 C CA . CYS A 1 66 ? 2.140 1.729 1.692 1.00 91.94 66 CYS A CA 1
ATOM 534 C C . CYS A 1 66 ? 2.694 2.966 2.397 1.00 91.94 66 CYS A C 1
ATOM 536 O O . CYS A 1 66 ? 2.324 4.090 2.059 1.00 91.94 66 CYS A O 1
ATOM 538 N N . LEU A 1 67 ? 3.599 2.779 3.353 1.00 90.00 67 LEU A N 1
ATOM 539 C CA . LEU A 1 67 ? 4.232 3.880 4.067 1.00 90.00 67 LEU A CA 1
ATOM 540 C C . LEU A 1 67 ? 5.482 4.340 3.306 1.00 90.00 67 LEU A C 1
ATOM 542 O O . LEU A 1 67 ? 6.504 3.648 3.248 1.00 90.00 67 LEU A O 1
ATOM 546 N N . GLY A 1 68 ? 5.396 5.510 2.676 1.00 83.81 68 GLY A N 1
ATOM 547 C CA . GLY A 1 68 ? 6.465 6.046 1.839 1.00 83.81 68 GLY A CA 1
ATOM 548 C C . GLY A 1 68 ? 5.945 6.887 0.677 1.00 83.81 68 GLY A C 1
ATOM 549 O O . GLY A 1 68 ? 4.915 7.543 0.783 1.00 83.81 68 GLY A O 1
ATOM 550 N N . GLY A 1 69 ? 6.699 6.903 -0.423 1.00 80.06 69 GLY A N 1
ATOM 551 C CA . GLY A 1 69 ? 6.324 7.616 -1.650 1.00 80.06 69 GLY A CA 1
ATOM 552 C C . GLY A 1 69 ? 5.858 6.680 -2.765 1.00 80.06 69 GLY A C 1
ATOM 553 O O . GLY A 1 69 ? 5.724 5.471 -2.567 1.00 80.06 69 GLY A O 1
ATOM 554 N N . ASP A 1 70 ? 5.712 7.231 -3.970 1.00 84.50 70 ASP A N 1
ATOM 555 C CA . ASP A 1 70 ? 5.215 6.514 -5.154 1.00 84.50 70 ASP A CA 1
ATOM 556 C C . ASP A 1 70 ? 5.996 5.227 -5.449 1.00 84.50 70 ASP A C 1
ATOM 558 O O . ASP A 1 70 ? 5.409 4.206 -5.783 1.00 84.50 70 ASP A O 1
ATOM 562 N N . GLY A 1 71 ? 7.318 5.218 -5.244 1.00 83.62 71 GLY A N 1
ATOM 563 C CA . GLY A 1 71 ? 8.131 4.012 -5.430 1.00 83.62 71 GLY A CA 1
ATOM 564 C C . GLY A 1 71 ? 7.731 2.843 -4.517 1.00 83.62 71 GLY A C 1
ATOM 565 O O . GLY A 1 71 ? 7.824 1.691 -4.940 1.00 83.62 71 GLY A O 1
ATOM 566 N N . THR A 1 72 ? 7.269 3.126 -3.293 1.00 85.62 72 THR A N 1
ATOM 567 C CA . THR A 1 72 ? 6.746 2.110 -2.364 1.00 85.62 72 THR A CA 1
ATOM 568 C C . THR A 1 72 ? 5.411 1.573 -2.872 1.00 85.62 72 THR A C 1
ATOM 570 O O . THR A 1 72 ? 5.238 0.362 -2.956 1.00 85.62 72 THR A O 1
ATOM 573 N N . ILE A 1 73 ? 4.510 2.467 -3.290 1.00 87.62 73 ILE A N 1
ATOM 574 C CA . ILE A 1 73 ? 3.177 2.120 -3.806 1.00 87.62 73 ILE A CA 1
ATOM 575 C C . ILE A 1 73 ? 3.296 1.283 -5.084 1.00 87.62 73 ILE A C 1
ATOM 577 O O . ILE A 1 73 ? 2.699 0.219 -5.192 1.00 87.62 73 ILE A O 1
ATOM 581 N N . LEU A 1 74 ? 4.140 1.706 -6.027 1.00 87.94 74 LEU A N 1
ATOM 582 C CA . LEU A 1 74 ? 4.419 0.972 -7.262 1.00 87.94 74 LEU A CA 1
ATOM 583 C C . LEU A 1 74 ? 5.039 -0.404 -6.991 1.00 87.94 74 LEU A C 1
ATOM 585 O O . LEU A 1 74 ? 4.781 -1.353 -7.728 1.00 87.94 74 LEU A O 1
ATOM 589 N N . GLY A 1 75 ? 5.882 -0.509 -5.959 1.00 84.94 75 GLY A N 1
ATOM 590 C CA . GLY A 1 75 ? 6.428 -1.781 -5.489 1.00 84.94 75 GLY A CA 1
ATOM 591 C C . GLY A 1 75 ? 5.334 -2.721 -4.995 1.00 84.94 75 GLY A C 1
ATOM 592 O O . GLY A 1 75 ? 5.244 -3.844 -5.488 1.00 84.94 75 GLY A O 1
ATOM 593 N N . ALA A 1 76 ? 4.480 -2.229 -4.097 1.00 86.75 76 ALA A N 1
ATOM 594 C CA . ALA A 1 76 ? 3.350 -2.977 -3.565 1.00 86.75 76 ALA A CA 1
ATOM 595 C C . ALA A 1 76 ? 2.392 -3.416 -4.681 1.00 86.75 76 ALA A C 1
ATOM 597 O O . ALA A 1 76 ? 2.145 -4.608 -4.814 1.00 86.75 76 ALA A O 1
ATOM 598 N N . LEU A 1 77 ? 1.958 -2.501 -5.555 1.00 87.56 77 LEU A N 1
ATOM 599 C CA . LEU A 1 77 ? 1.078 -2.808 -6.689 1.00 87.56 77 LEU A CA 1
ATOM 600 C C . LEU A 1 77 ? 1.632 -3.940 -7.562 1.00 87.56 77 LEU A C 1
ATOM 602 O O . LEU A 1 77 ? 0.909 -4.877 -7.885 1.00 87.56 77 LEU A O 1
ATOM 606 N N . ARG A 1 78 ? 2.929 -3.921 -7.901 1.00 84.44 78 ARG A N 1
ATOM 607 C CA . ARG A 1 78 ? 3.544 -5.015 -8.675 1.00 84.44 78 ARG A CA 1
ATOM 608 C C . ARG A 1 78 ? 3.523 -6.352 -7.940 1.00 84.44 78 ARG A C 1
ATOM 610 O O . ARG A 1 78 ? 3.390 -7.383 -8.587 1.00 84.44 78 ARG A O 1
ATOM 617 N N . MET A 1 79 ? 3.659 -6.360 -6.619 1.00 82.06 79 MET A N 1
ATOM 618 C CA . MET A 1 79 ? 3.630 -7.598 -5.836 1.00 82.06 79 MET A CA 1
ATOM 619 C C . MET A 1 79 ? 2.220 -8.137 -5.627 1.00 82.06 79 MET A C 1
ATOM 621 O O . MET A 1 79 ? 2.032 -9.349 -5.558 1.00 82.06 79 MET A O 1
ATOM 625 N N . THR A 1 80 ? 1.242 -7.246 -5.498 1.00 85.75 80 THR A N 1
ATOM 626 C CA . THR A 1 80 ? -0.100 -7.601 -5.041 1.00 85.75 80 THR A CA 1
ATOM 627 C C . THR A 1 80 ? -1.137 -7.620 -6.161 1.00 85.75 80 THR A C 1
ATOM 629 O O . THR A 1 80 ? -2.247 -8.091 -5.922 1.00 85.75 80 THR A O 1
ATOM 632 N N . HIS A 1 81 ? -0.787 -7.195 -7.386 1.00 84.44 81 HIS A N 1
ATOM 633 C CA . HIS A 1 81 ? -1.715 -7.118 -8.526 1.00 84.44 81 HIS A CA 1
ATOM 634 C C . HIS A 1 81 ? -2.508 -8.411 -8.771 1.00 84.44 81 HIS A C 1
ATOM 636 O O . HIS A 1 81 ? -3.698 -8.348 -9.064 1.00 84.44 81 HIS A O 1
ATOM 642 N N . SER A 1 82 ? -1.896 -9.587 -8.595 1.00 85.00 82 SER A N 1
ATOM 643 C CA . SER A 1 82 ? -2.562 -10.880 -8.807 1.00 85.00 82 SER A CA 1
ATOM 644 C C . SER A 1 82 ? -3.635 -11.211 -7.765 1.00 85.00 82 SER A C 1
ATOM 646 O O . SER A 1 82 ? -4.425 -12.123 -7.983 1.00 85.00 82 SER A O 1
ATOM 648 N N . TYR A 1 83 ? -3.661 -10.499 -6.637 1.00 87.62 83 TYR A N 1
ATOM 649 C CA . TYR A 1 83 ? -4.610 -10.721 -5.543 1.00 87.62 83 TYR A CA 1
ATOM 650 C C . TYR A 1 83 ? -5.805 -9.766 -5.590 1.00 87.62 83 TYR A C 1
ATOM 652 O O . TYR A 1 83 ? -6.749 -9.963 -4.834 1.00 87.62 83 TYR A O 1
ATOM 660 N N . ASN A 1 84 ? -5.770 -8.754 -6.467 1.00 85.12 84 ASN A N 1
ATOM 661 C CA . ASN A 1 84 ? -6.842 -7.777 -6.669 1.00 85.12 84 ASN A CA 1
ATOM 662 C C . ASN A 1 84 ? -7.351 -7.122 -5.368 1.00 85.12 84 ASN A C 1
ATOM 664 O O . ASN A 1 84 ? -8.551 -7.055 -5.108 1.00 85.12 84 ASN A O 1
ATOM 668 N N . LYS A 1 85 ? -6.415 -6.670 -4.528 1.00 89.25 85 LYS A N 1
ATOM 669 C CA . LYS A 1 85 ? -6.697 -6.040 -3.233 1.00 89.25 85 LYS A CA 1
ATOM 670 C C . LYS A 1 85 ? -6.338 -4.559 -3.260 1.00 89.25 85 LYS A C 1
ATOM 672 O O . LYS A 1 85 ? -5.303 -4.208 -3.834 1.00 89.25 85 LYS A O 1
ATOM 677 N N . PRO A 1 86 ? -7.146 -3.696 -2.626 1.00 89.81 86 PRO A N 1
ATOM 678 C CA . PRO A 1 86 ? -6.900 -2.265 -2.616 1.00 89.81 86 PRO A CA 1
ATOM 679 C C . PRO A 1 86 ? -5.594 -1.926 -1.895 1.00 89.81 86 PRO A C 1
ATOM 681 O O . PRO A 1 86 ? -5.221 -2.554 -0.901 1.00 89.81 86 PRO A O 1
ATOM 684 N N . CYS A 1 87 ? -4.914 -0.889 -2.375 1.00 89.88 87 CYS A N 1
ATOM 685 C CA . CYS A 1 87 ? -3.768 -0.302 -1.697 1.00 89.88 87 CYS A CA 1
ATOM 686 C C . CYS A 1 87 ? -3.931 1.211 -1.564 1.00 89.88 87 CYS A C 1
ATOM 688 O O . CYS A 1 87 ? -4.505 1.855 -2.439 1.00 89.88 87 CYS A O 1
ATOM 690 N N . PHE A 1 88 ? -3.371 1.789 -0.508 1.00 90.62 88 PHE A N 1
ATOM 691 C CA . PHE A 1 88 ? -3.320 3.235 -0.328 1.00 90.62 88 PHE A CA 1
ATOM 692 C C . PHE A 1 88 ? -1.959 3.662 0.218 1.00 90.62 88 PHE A C 1
ATOM 694 O O . PHE A 1 88 ? -1.327 2.967 1.015 1.00 90.62 88 PHE A O 1
ATOM 701 N N . GLY A 1 89 ? -1.484 4.814 -0.248 1.00 90.38 89 GLY A N 1
ATOM 702 C CA . GLY A 1 89 ? -0.203 5.379 0.161 1.00 90.38 89 GLY A CA 1
ATOM 703 C C . GLY A 1 89 ? -0.341 6.381 1.299 1.00 90.38 89 GLY A C 1
ATOM 704 O O . GLY A 1 89 ? -1.123 7.325 1.185 1.00 90.38 89 GLY A O 1
ATOM 705 N N . VAL A 1 90 ? 0.477 6.219 2.340 1.00 90.69 90 VAL A N 1
ATOM 706 C CA . VAL A 1 90 ? 0.637 7.180 3.436 1.00 90.69 90 VAL A CA 1
ATOM 707 C C . VAL A 1 90 ? 1.973 7.895 3.276 1.00 90.69 90 VAL A C 1
ATOM 709 O O . VAL A 1 90 ? 3.040 7.280 3.378 1.00 90.69 90 VAL A O 1
ATOM 712 N N . ARG A 1 91 ? 1.924 9.207 3.030 1.00 85.56 91 ARG A N 1
ATOM 713 C CA . ARG A 1 91 ? 3.131 10.021 2.834 1.00 85.56 91 ARG A CA 1
ATOM 714 C C . ARG A 1 91 ? 3.643 10.612 4.146 1.00 85.56 91 ARG A C 1
ATOM 716 O O . ARG A 1 91 ? 2.893 11.181 4.933 1.00 85.56 91 ARG A O 1
ATOM 723 N N . ILE A 1 92 ? 4.961 10.535 4.330 1.00 77.94 92 ILE A N 1
ATOM 724 C CA . ILE A 1 92 ? 5.701 11.128 5.464 1.00 77.94 92 ILE A CA 1
ATOM 725 C C . ILE A 1 92 ? 6.437 12.422 5.043 1.00 77.94 92 ILE A C 1
ATOM 727 O O . ILE A 1 92 ? 6.962 13.161 5.879 1.00 77.94 92 ILE A O 1
ATOM 731 N N . GLY A 1 93 ? 6.489 12.716 3.740 1.00 71.25 93 GLY A N 1
ATOM 732 C CA . GLY A 1 93 ? 7.226 13.840 3.154 1.00 71.25 93 GLY A CA 1
ATOM 733 C C . GLY A 1 93 ? 6.410 14.622 2.124 1.00 71.25 93 GLY A C 1
ATOM 734 O O . GLY A 1 93 ? 5.213 14.845 2.300 1.00 71.25 93 GLY A O 1
ATOM 735 N N . A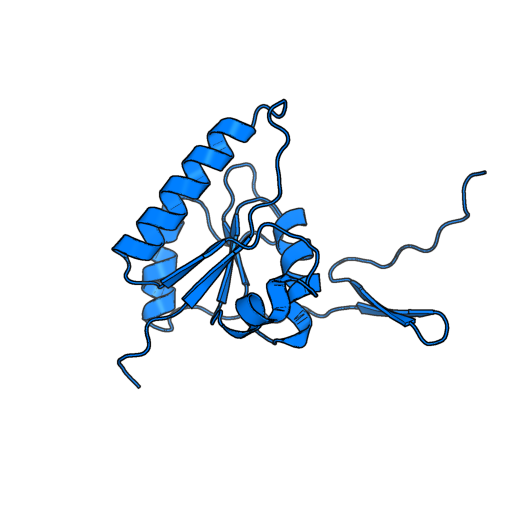SN A 1 94 ? 7.075 15.048 1.049 1.00 66.94 94 ASN A N 1
ATOM 736 C CA . ASN A 1 94 ? 6.460 15.832 -0.023 1.00 66.94 94 ASN A CA 1
ATOM 737 C C . ASN A 1 94 ? 5.328 15.062 -0.726 1.00 66.94 94 ASN A C 1
ATOM 739 O O . ASN A 1 94 ? 5.279 13.832 -0.687 1.00 66.94 94 ASN A O 1
ATOM 743 N N . LEU A 1 95 ? 4.422 15.806 -1.364 1.00 66.69 95 LEU A N 1
ATOM 744 C CA . LEU A 1 95 ? 3.318 15.253 -2.147 1.00 66.69 95 LEU A CA 1
ATOM 745 C C . LEU A 1 95 ? 3.861 14.383 -3.298 1.00 66.69 95 LEU A C 1
ATOM 747 O O . LEU A 1 95 ? 4.638 14.872 -4.118 1.00 66.69 95 LEU A O 1
ATOM 751 N N . GLY A 1 96 ? 3.473 13.105 -3.324 1.00 65.75 96 GLY A N 1
ATOM 752 C CA . GLY A 1 96 ? 3.657 12.194 -4.458 1.00 65.75 96 GLY A CA 1
ATOM 753 C C . GLY A 1 96 ? 2.397 12.137 -5.322 1.00 65.75 96 GLY A C 1
ATOM 754 O O . GLY A 1 96 ? 1.347 12.631 -4.916 1.00 65.75 96 GLY A O 1
ATOM 755 N N . PHE A 1 97 ? 2.494 11.547 -6.512 1.00 72.94 97 PHE A N 1
ATOM 756 C CA . PHE A 1 97 ? 1.372 11.462 -7.451 1.00 72.94 97 PHE A CA 1
ATOM 757 C C . PHE A 1 97 ? 0.353 10.381 -7.056 1.00 72.94 97 PHE A C 1
ATOM 759 O O . PHE A 1 97 ? -0.834 10.544 -7.313 1.00 72.94 97 PHE A O 1
ATOM 766 N N . LEU A 1 98 ? 0.805 9.292 -6.418 1.00 75.25 98 LEU A N 1
ATOM 767 C CA . LEU A 1 98 ? -0.028 8.131 -6.060 1.00 75.25 98 LEU A CA 1
ATOM 768 C C . LEU A 1 98 ? -0.395 8.078 -4.570 1.00 75.25 98 LEU A C 1
ATOM 770 O O . LEU A 1 98 ? -1.278 7.322 -4.168 1.00 75.25 98 LEU A O 1
ATOM 774 N N . SER A 1 99 ? 0.310 8.824 -3.716 1.00 72.31 99 SER A N 1
ATOM 775 C CA . SER A 1 99 ? 0.045 8.839 -2.274 1.00 72.31 99 SER A CA 1
ATOM 776 C C . SER A 1 99 ? -1.267 9.559 -1.960 1.00 72.31 99 SER A C 1
ATOM 778 O O . SER A 1 99 ? -1.365 10.766 -2.177 1.00 72.31 99 SER A O 1
ATOM 780 N N . ALA A 1 100 ? -2.233 8.837 -1.393 1.00 70.94 100 ALA A N 1
ATOM 781 C CA . ALA A 1 100 ? -3.578 9.348 -1.143 1.00 70.94 100 ALA A CA 1
ATOM 782 C C . ALA A 1 100 ? -3.726 10.073 0.209 1.00 70.94 100 ALA A C 1
ATOM 784 O O . ALA A 1 100 ? -4.587 10.938 0.339 1.00 70.94 100 ALA A O 1
ATOM 785 N N . VAL A 1 101 ? -2.902 9.745 1.217 1.00 88.12 101 VAL A N 1
ATOM 786 C CA . VAL A 1 101 ? -3.168 10.131 2.616 1.00 88.12 101 VAL A CA 1
ATOM 787 C C . VAL A 1 101 ? -1.930 10.735 3.287 1.00 88.12 101 VAL A C 1
ATOM 789 O O . VAL A 1 101 ? -0.832 10.179 3.228 1.00 88.12 101 VAL A O 1
ATOM 792 N N . GLU A 1 102 ? -2.086 11.892 3.934 1.00 88.69 102 GLU A N 1
ATOM 793 C CA . GLU A 1 102 ? -1.072 12.439 4.846 1.00 88.69 102 GLU A CA 1
ATOM 794 C C . GLU A 1 102 ? -1.092 11.693 6.182 1.00 88.69 102 GLU A C 1
ATOM 796 O O . GLU A 1 102 ? -2.149 11.273 6.644 1.00 88.69 102 GLU A O 1
ATOM 801 N N . LEU A 1 103 ? 0.064 11.569 6.841 1.00 89.06 103 LEU A N 1
ATOM 802 C CA . LEU A 1 103 ? 0.167 10.844 8.111 1.00 89.06 103 LEU A CA 1
ATOM 803 C C . LEU A 1 103 ? -0.847 11.335 9.165 1.00 89.06 103 LEU A C 1
ATOM 805 O O . LEU A 1 103 ? -1.483 10.523 9.821 1.00 89.06 103 LEU A O 1
ATOM 809 N N . ASN A 1 104 ? -1.057 12.649 9.281 1.00 89.38 104 ASN A N 1
ATOM 810 C CA . ASN A 1 104 ? -2.035 13.255 10.198 1.00 89.38 104 ASN A CA 1
ATOM 811 C C . ASN A 1 104 ? -3.507 12.939 9.850 1.00 89.38 104 ASN A C 1
ATOM 813 O O . ASN A 1 104 ? -4.336 12.907 10.753 1.00 89.38 104 ASN A O 1
ATOM 817 N N . GLY A 1 105 ? -3.825 12.693 8.577 1.00 92.38 105 GLY A N 1
ATOM 818 C CA . GLY A 1 105 ? -5.166 12.362 8.091 1.00 92.38 105 GLY A CA 1
ATOM 819 C C . GLY A 1 105 ? -5.457 10.862 8.061 1.00 92.38 105 GLY A C 1
ATOM 820 O O . GLY A 1 105 ? -6.573 10.462 7.739 1.00 92.38 105 GLY A O 1
ATOM 821 N N . LEU A 1 106 ? -4.477 10.015 8.400 1.00 94.19 106 LEU A N 1
ATOM 822 C CA . LEU A 1 106 ? -4.643 8.562 8.354 1.00 94.19 106 LEU A CA 1
ATOM 823 C C . LEU A 1 106 ? -5.766 8.073 9.271 1.00 94.19 106 LEU A C 1
ATOM 825 O O . LEU A 1 106 ? -6.501 7.168 8.893 1.00 94.19 106 LEU A O 1
ATOM 829 N N . LYS A 1 107 ? -5.928 8.676 10.451 1.00 95.44 107 LYS A N 1
ATOM 830 C CA . LYS A 1 107 ? -6.987 8.281 11.385 1.00 95.44 107 LYS A CA 1
ATOM 831 C C . LYS A 1 107 ? -8.377 8.447 10.767 1.00 95.44 107 LYS A C 1
ATOM 833 O O . LYS A 1 107 ? -9.164 7.506 10.788 1.00 95.44 107 LYS A O 1
ATOM 838 N N . ASP A 1 108 ? -8.648 9.609 10.183 1.00 95.00 108 ASP A N 1
ATOM 839 C CA . ASP A 1 108 ? -9.939 9.896 9.552 1.00 95.00 108 ASP A CA 1
ATOM 840 C C . ASP A 1 108 ? -10.167 8.974 8.345 1.00 95.00 108 ASP A C 1
ATOM 842 O O . ASP A 1 108 ? -11.235 8.380 8.204 1.00 95.00 108 ASP A O 1
ATOM 846 N N . PHE A 1 109 ? -9.122 8.744 7.543 1.00 94.19 109 PHE A N 1
ATOM 847 C CA . PHE A 1 109 ? -9.170 7.791 6.433 1.00 94.19 109 PHE A CA 1
ATOM 848 C C . PHE A 1 109 ? -9.520 6.365 6.889 1.00 94.19 109 PHE A C 1
ATOM 850 O O . PHE A 1 109 ? -10.342 5.702 6.261 1.00 94.19 109 PHE A O 1
ATOM 857 N N . LEU A 1 110 ? -8.930 5.880 7.987 1.00 94.25 110 LEU A N 1
ATOM 858 C CA . LEU A 1 110 ? -9.227 4.553 8.535 1.00 94.25 110 LEU A CA 1
ATOM 859 C C . LEU A 1 110 ? -10.674 4.449 9.041 1.00 94.25 110 LEU A C 1
ATOM 861 O O . LEU A 1 110 ? -11.301 3.398 8.902 1.00 94.25 110 LEU A O 1
ATOM 865 N N . GLN A 1 111 ? -11.230 5.530 9.593 1.00 93.19 111 GLN A N 1
ATOM 866 C CA . GLN A 1 111 ? -12.641 5.576 9.985 1.00 93.19 111 GLN A CA 1
ATOM 867 C C . GLN A 1 111 ? -13.570 5.522 8.771 1.00 93.19 111 GLN A C 1
ATOM 869 O O . GLN A 1 111 ? -14.579 4.815 8.810 1.00 93.19 111 GLN A O 1
ATOM 874 N N . ASP A 1 112 ? -13.224 6.222 7.691 1.00 93.06 112 ASP A N 1
ATOM 875 C CA . ASP A 1 112 ? -13.962 6.151 6.431 1.00 93.06 112 ASP A CA 1
ATOM 876 C C . ASP A 1 112 ? -13.851 4.770 5.776 1.00 93.06 112 ASP A C 1
ATOM 878 O O . ASP A 1 112 ? -14.859 4.244 5.303 1.00 93.06 112 ASP A O 1
ATOM 882 N N . LEU A 1 113 ? -12.671 4.143 5.817 1.00 90.81 113 LEU A N 1
ATOM 883 C CA . LEU A 1 113 ? -12.438 2.778 5.337 1.00 90.81 113 LEU A CA 1
ATOM 884 C C . LEU A 1 113 ? -13.358 1.770 6.042 1.00 90.81 113 LEU A C 1
ATOM 886 O O . LEU A 1 113 ? -14.032 0.997 5.370 1.00 90.81 113 LEU A O 1
ATOM 890 N N . LYS A 1 114 ? -13.459 1.812 7.378 1.00 89.56 114 LYS A N 1
ATOM 891 C CA . LYS A 1 114 ? -14.363 0.926 8.143 1.00 89.56 114 LYS A CA 1
ATOM 892 C C . LYS A 1 114 ? -15.839 1.119 7.821 1.00 89.56 114 LYS A C 1
ATOM 894 O O . LYS A 1 114 ? -16.654 0.236 8.075 1.00 89.56 114 LYS A O 1
ATOM 899 N N . GLN A 1 115 ? -16.200 2.324 7.396 1.00 90.31 115 GLN A N 1
ATOM 900 C CA . GLN A 1 115 ? -17.583 2.719 7.152 1.00 90.31 115 GLN A CA 1
ATOM 901 C C . GLN A 1 115 ? -17.936 2.622 5.663 1.00 90.31 115 GLN A C 1
ATOM 903 O O . GLN A 1 115 ? -18.975 3.144 5.263 1.00 90.31 115 GLN A O 1
ATOM 908 N N . ASP A 1 116 ? -17.080 1.970 4.862 1.00 87.44 116 ASP A N 1
ATOM 909 C CA . ASP A 1 116 ? -17.203 1.825 3.408 1.00 87.44 116 ASP A CA 1
ATOM 910 C C . ASP A 1 116 ? -17.432 3.172 2.694 1.00 87.44 116 ASP A C 1
ATOM 912 O O . ASP A 1 116 ? -18.126 3.267 1.683 1.00 87.44 116 ASP A O 1
ATOM 916 N N . ARG A 1 117 ? -16.844 4.250 3.232 1.00 91.81 117 ARG A N 1
ATOM 917 C CA . ARG A 1 117 ? -16.940 5.620 2.697 1.00 91.81 117 ARG A CA 1
ATOM 918 C C . ARG A 1 117 ? -15.789 6.011 1.782 1.00 91.81 117 ARG A C 1
ATOM 920 O O . ARG A 1 117 ? -15.661 7.172 1.399 1.00 91.81 117 ARG A O 1
ATOM 927 N N . ILE A 1 118 ? -14.961 5.049 1.409 1.00 88.44 118 ILE A N 1
ATOM 928 C CA . ILE A 1 118 ? -13.860 5.257 0.479 1.00 88.44 118 ILE A CA 1
ATOM 929 C C . ILE A 1 118 ? -14.261 4.848 -0.935 1.00 88.44 118 ILE A C 1
ATOM 931 O O . ILE A 1 118 ? -15.001 3.891 -1.153 1.00 88.44 118 ILE A O 1
ATOM 935 N N . LYS A 1 119 ? -13.734 5.575 -1.917 1.00 88.81 119 LYS A N 1
ATOM 936 C CA . LYS A 1 119 ? -13.857 5.217 -3.326 1.00 88.81 119 LYS A CA 1
ATOM 937 C C . LYS A 1 119 ? -12.566 4.545 -3.775 1.00 88.81 119 LYS A C 1
ATOM 939 O O . LYS A 1 119 ? -11.490 5.106 -3.590 1.00 88.81 119 LYS A O 1
ATOM 944 N N . LEU A 1 120 ? -12.684 3.368 -4.381 1.00 88.88 120 LEU A N 1
ATOM 945 C CA . LEU A 1 120 ? -11.560 2.724 -5.049 1.00 88.88 120 LEU A CA 1
ATOM 946 C C . LEU A 1 120 ? -11.352 3.344 -6.429 1.00 88.88 120 LEU A C 1
ATOM 948 O O . LEU A 1 120 ? -12.312 3.587 -7.166 1.00 88.88 120 LEU A O 1
ATOM 952 N N . GLU A 1 121 ? -10.092 3.586 -6.765 1.00 87.06 121 GLU A N 1
ATOM 953 C CA . GLU A 1 121 ? -9.680 3.995 -8.101 1.00 87.06 121 GLU A CA 1
ATOM 954 C C . GLU A 1 121 ? -8.929 2.845 -8.767 1.00 87.06 121 GLU A C 1
ATOM 956 O O . GLU A 1 121 ? -7.983 2.285 -8.210 1.00 87.06 121 GLU A O 1
ATOM 961 N N . GLU A 1 122 ? -9.383 2.469 -9.959 1.00 86.06 122 GLU A N 1
ATOM 962 C CA . GLU A 1 122 ? -8.741 1.438 -10.763 1.00 86.06 122 GLU A CA 1
ATOM 963 C C . GLU A 1 122 ? -7.679 2.080 -11.655 1.00 86.06 122 GLU A C 1
ATOM 965 O O . GLU A 1 122 ? -7.954 3.018 -12.407 1.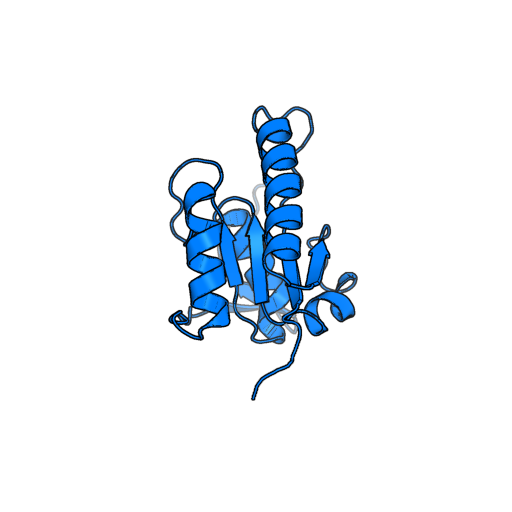00 86.06 122 GLU A O 1
ATOM 970 N N . HIS A 1 123 ? -6.461 1.548 -11.596 1.00 84.62 123 HIS A N 1
ATOM 971 C CA . HIS A 1 123 ? -5.365 1.969 -12.457 1.00 84.62 123 HIS A CA 1
ATOM 972 C C . HIS A 1 123 ? -5.084 0.899 -13.507 1.00 84.62 123 HIS A C 1
ATOM 974 O O . HIS A 1 123 ? -4.948 -0.283 -13.190 1.00 84.62 123 HIS A O 1
ATOM 980 N N . LEU A 1 124 ? -4.954 1.323 -14.764 1.00 87.56 124 LEU A N 1
ATOM 981 C CA . LEU A 1 124 ? -4.490 0.445 -15.831 1.00 87.56 124 LEU A CA 1
ATOM 982 C C . LEU A 1 124 ? -3.027 0.060 -15.588 1.00 87.56 124 LEU A C 1
ATOM 984 O O . LEU A 1 124 ? -2.208 0.896 -15.208 1.00 87.56 124 LEU A O 1
ATOM 988 N N . ALA A 1 125 ? -2.701 -1.200 -15.865 1.00 89.81 125 ALA A N 1
ATOM 989 C CA . ALA A 1 125 ? -1.335 -1.701 -15.884 1.00 89.81 125 ALA A CA 1
ATOM 990 C C . ALA A 1 125 ? -0.946 -2.090 -17.313 1.00 89.81 125 ALA A C 1
ATOM 992 O O . ALA A 1 125 ? -1.749 -2.635 -18.071 1.00 89.81 125 ALA A O 1
ATOM 993 N N . LEU A 1 126 ? 0.307 -1.835 -17.671 1.00 92.88 126 LEU A N 1
ATOM 994 C CA . LEU A 1 126 ? 0.917 -2.326 -18.897 1.00 92.88 126 LEU A CA 1
ATOM 995 C C . LEU A 1 126 ? 1.451 -3.738 -18.658 1.00 92.88 126 LEU A C 1
ATOM 997 O O . LEU A 1 126 ? 2.231 -3.945 -17.729 1.00 92.88 126 LEU A O 1
ATOM 1001 N N . GLU A 1 127 ? 1.092 -4.684 -19.523 1.00 93.12 127 GLU A N 1
ATOM 1002 C CA . GLU A 1 127 ? 1.748 -5.990 -19.605 1.00 93.12 127 GLU A CA 1
ATOM 1003 C C . GLU A 1 127 ? 2.802 -5.964 -20.721 1.00 93.12 127 GLU A C 1
ATOM 1005 O O . GLU A 1 127 ? 2.508 -5.660 -21.879 1.00 93.12 127 GLU A O 1
ATOM 1010 N N . GLY A 1 128 ? 4.044 -6.293 -20.375 1.00 94.12 128 GLY A N 1
ATOM 1011 C CA . GLY A 1 128 ? 5.118 -6.558 -21.323 1.00 94.12 128 GLY A CA 1
ATOM 1012 C C . GLY A 1 128 ? 5.454 -8.043 -21.355 1.00 94.12 128 GLY A C 1
ATOM 1013 O O . GLY A 1 128 ? 5.454 -8.706 -20.320 1.00 94.12 128 GLY A O 1
ATOM 1014 N N . ARG A 1 129 ? 5.784 -8.572 -22.538 1.00 95.44 129 ARG A N 1
ATOM 1015 C CA . ARG A 1 129 ? 6.149 -9.984 -22.707 1.00 95.44 129 ARG A CA 1
ATOM 1016 C C . ARG A 1 129 ? 7.433 -10.149 -23.512 1.00 95.44 129 ARG A C 1
ATOM 1018 O O . ARG A 1 129 ? 7.547 -9.623 -24.617 1.00 95.44 129 ARG A O 1
ATOM 1025 N N . ILE A 1 130 ? 8.383 -10.916 -22.976 1.00 94.69 130 ILE A N 1
ATOM 1026 C CA . ILE A 1 130 ? 9.617 -11.329 -23.661 1.00 94.69 130 ILE A CA 1
ATOM 1027 C C . ILE A 1 130 ? 9.670 -12.858 -23.654 1.00 94.69 130 ILE A C 1
ATOM 1029 O O . ILE A 1 130 ? 9.860 -13.484 -22.611 1.00 94.69 130 ILE A O 1
ATOM 1033 N N . GLY A 1 131 ? 9.481 -13.472 -24.826 1.00 94.75 131 GLY A N 1
ATOM 1034 C CA . GLY A 1 131 ? 9.318 -14.923 -24.933 1.00 94.75 131 GLY A CA 1
ATOM 1035 C C . GLY A 1 131 ? 8.106 -15.400 -24.127 1.00 94.75 131 GLY A C 1
ATOM 1036 O O . GLY A 1 131 ? 6.987 -14.954 -24.374 1.00 94.75 131 GLY A O 1
ATOM 1037 N N . ASN A 1 132 ? 8.347 -16.276 -23.149 1.00 94.06 132 ASN A N 1
ATOM 1038 C CA . ASN A 1 132 ? 7.319 -16.809 -22.245 1.00 94.06 132 ASN A CA 1
ATOM 1039 C C . ASN A 1 132 ? 7.231 -16.061 -20.903 1.00 94.06 132 ASN A C 1
ATOM 1041 O O . ASN A 1 132 ? 6.463 -16.465 -20.036 1.00 94.06 132 ASN A O 1
ATOM 1045 N N . THR A 1 133 ? 8.011 -14.994 -20.717 1.00 91.12 133 THR A N 1
ATOM 1046 C CA . THR A 1 133 ? 8.020 -14.217 -19.475 1.00 91.12 133 THR A CA 1
ATOM 1047 C C . THR A 1 133 ? 7.164 -12.968 -19.641 1.00 91.12 133 THR A C 1
ATOM 1049 O O . THR A 1 133 ? 7.488 -12.115 -20.472 1.00 91.12 133 THR A O 1
ATOM 1052 N N . SER A 1 134 ? 6.107 -12.848 -18.836 1.00 91.31 134 SER A N 1
ATOM 1053 C CA . SER A 1 134 ? 5.318 -11.618 -18.693 1.00 91.31 134 SER A CA 1
ATOM 1054 C C . SER A 1 134 ? 5.801 -10.796 -17.496 1.00 91.31 134 SER A C 1
ATOM 1056 O O . SER A 1 134 ? 6.278 -11.340 -16.499 1.00 91.31 134 SER A O 1
ATOM 1058 N N . PHE A 1 135 ? 5.673 -9.478 -17.593 1.00 88.44 135 PHE A N 1
ATOM 1059 C CA . PHE A 1 135 ? 5.912 -8.530 -16.512 1.00 88.44 135 PHE A CA 1
ATOM 1060 C C . PHE A 1 135 ? 4.916 -7.376 -16.598 1.00 88.44 135 PHE A C 1
ATOM 1062 O O . PHE A 1 135 ? 4.432 -7.045 -17.677 1.00 88.44 135 PHE A O 1
ATOM 1069 N N . TYR A 1 136 ? 4.645 -6.745 -15.458 1.00 88.88 136 TYR A N 1
ATOM 1070 C CA . TYR A 1 136 ? 3.667 -5.667 -15.357 1.00 88.88 136 TYR A CA 1
ATOM 1071 C C . TYR A 1 136 ? 4.317 -4.370 -14.887 1.00 88.88 136 TYR A C 1
ATOM 1073 O O . TYR A 1 136 ? 5.181 -4.370 -14.004 1.00 88.88 136 TYR A O 1
ATOM 1081 N N . ALA A 1 137 ? 3.877 -3.257 -15.462 1.00 89.75 137 ALA A N 1
ATOM 1082 C CA . ALA A 1 137 ? 4.300 -1.918 -15.087 1.00 89.75 137 ALA A CA 1
ATOM 1083 C C . ALA A 1 137 ? 3.085 -0.996 -14.966 1.00 89.75 137 ALA A C 1
ATOM 1085 O O . ALA A 1 137 ? 2.224 -0.982 -15.837 1.00 89.75 137 ALA A O 1
ATOM 1086 N N . ILE A 1 138 ? 3.029 -0.214 -13.890 1.00 88.56 138 ILE A N 1
ATOM 1087 C CA . ILE A 1 138 ? 1.955 0.769 -13.684 1.00 88.56 138 ILE A CA 1
ATOM 1088 C C . ILE A 1 138 ? 2.260 2.075 -14.426 1.00 88.56 138 ILE A C 1
ATOM 1090 O O . ILE A 1 138 ? 1.361 2.668 -15.007 1.00 88.56 138 ILE A O 1
ATOM 1094 N N . ASN A 1 139 ? 3.526 2.502 -14.446 1.00 90.12 139 ASN A N 1
ATOM 1095 C CA . ASN A 1 139 ? 3.911 3.746 -15.110 1.00 90.12 139 ASN A CA 1
ATOM 1096 C C . ASN A 1 139 ? 4.365 3.495 -16.555 1.00 90.12 139 ASN A C 1
ATOM 1098 O O . ASN A 1 139 ? 3.649 3.817 -17.499 1.00 90.12 139 ASN A O 1
ATOM 1102 N N . GLU A 1 140 ? 5.545 2.894 -16.746 1.00 92.12 140 GLU A N 1
ATOM 1103 C CA . GLU A 1 140 ? 6.122 2.717 -18.077 1.00 92.12 140 GLU A CA 1
ATOM 1104 C C . GLU A 1 140 ? 6.965 1.444 -18.229 1.00 92.12 140 GLU A C 1
ATOM 1106 O O . GLU A 1 140 ? 7.488 0.884 -17.264 1.00 92.12 140 GLU A O 1
ATOM 1111 N N . ILE A 1 141 ? 7.140 1.022 -19.485 1.00 92.94 141 ILE A N 1
ATOM 1112 C CA . ILE A 1 141 ? 8.111 0.007 -19.906 1.00 92.94 141 ILE A CA 1
ATOM 1113 C C . ILE A 1 141 ? 9.147 0.702 -20.793 1.00 92.94 141 ILE A C 1
ATOM 1115 O O . ILE A 1 141 ? 8.802 1.251 -21.839 1.00 92.94 141 ILE A O 1
ATOM 1119 N N . VAL A 1 142 ? 10.422 0.669 -20.396 1.00 93.31 142 VAL A N 1
ATOM 1120 C CA . VAL A 1 142 ? 11.513 1.326 -21.134 1.00 93.31 142 VAL A CA 1
ATOM 1121 C C . VAL A 1 142 ? 12.348 0.300 -21.895 1.00 93.31 142 VAL A C 1
ATOM 1123 O O . VAL A 1 142 ? 12.894 -0.633 -21.309 1.00 93.31 142 VAL A O 1
ATOM 1126 N N . ILE A 1 14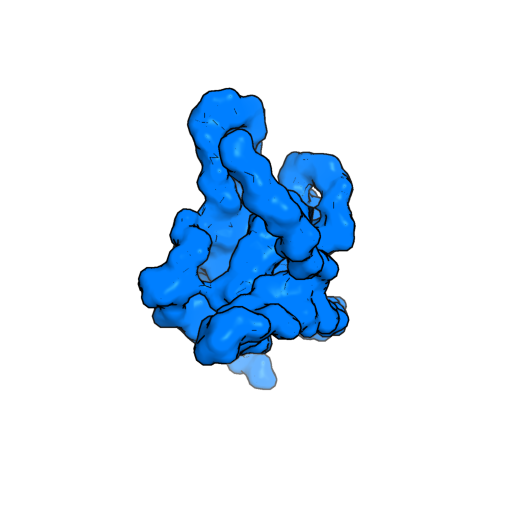3 ? 12.511 0.518 -23.203 1.00 92.69 143 ILE A N 1
ATOM 1127 C CA . ILE A 1 143 ? 13.444 -0.229 -24.054 1.00 92.69 143 ILE A CA 1
ATOM 1128 C C . ILE A 1 143 ? 14.636 0.677 -24.353 1.00 92.69 143 ILE A C 1
ATOM 1130 O O . ILE A 1 143 ? 14.491 1.723 -24.982 1.00 92.69 143 ILE A O 1
ATOM 1134 N N . ALA A 1 144 ? 15.826 0.275 -23.912 1.00 92.12 144 ALA A N 1
ATOM 1135 C CA . ALA A 1 144 ? 17.048 1.049 -24.093 1.00 92.12 144 ALA A CA 1
ATOM 1136 C C . ALA A 1 144 ? 18.193 0.179 -24.619 1.00 92.12 144 ALA A C 1
ATOM 1138 O O . ALA A 1 144 ? 18.293 -1.012 -24.318 1.00 92.12 144 ALA A O 1
ATOM 1139 N N . LYS A 1 145 ? 19.103 0.791 -25.385 1.00 93.44 145 LYS A N 1
ATOM 1140 C CA . LYS A 1 145 ? 20.353 0.141 -25.791 1.00 93.44 145 LYS A CA 1
ATOM 1141 C C . LYS A 1 145 ? 21.216 -0.084 -24.548 1.00 93.44 145 LYS A C 1
ATOM 1143 O O . LYS A 1 145 ? 21.496 0.866 -23.818 1.00 93.44 145 LYS A O 1
ATOM 1148 N N . LYS A 1 146 ? 21.672 -1.321 -24.329 1.00 88.50 146 LYS A N 1
ATOM 1149 C CA . LYS A 1 146 ? 22.627 -1.641 -23.259 1.00 88.50 146 LYS A CA 1
ATOM 1150 C C . LYS A 1 146 ? 23.874 -0.767 -23.435 1.00 88.50 146 LYS A C 1
ATOM 1152 O O . LYS A 1 146 ? 24.527 -0.841 -24.477 1.00 88.50 146 LYS A O 1
ATOM 1157 N N . LYS A 1 147 ? 24.180 0.080 -22.449 1.00 76.25 147 LYS A N 1
ATOM 1158 C CA . LYS A 1 147 ? 25.498 0.721 -22.372 1.00 76.25 147 LYS A CA 1
ATOM 1159 C C . LYS A 1 147 ? 26.503 -0.378 -22.021 1.00 76.25 147 LYS A C 1
ATOM 1161 O O . LYS A 1 147 ? 26.285 -1.101 -21.048 1.00 76.25 147 LYS A O 1
ATOM 1166 N N . LEU A 1 148 ? 27.495 -0.558 -22.892 1.00 58.53 148 LEU A N 1
ATOM 1167 C CA . LEU A 1 148 ? 28.675 -1.384 -22.634 1.00 58.53 148 LEU A CA 1
ATOM 1168 C C . LEU A 1 148 ? 29.567 -0.685 -21.609 1.00 58.53 148 LEU A C 1
ATOM 1170 O O . LEU A 1 148 ? 29.611 0.567 -21.658 1.00 58.53 148 LEU A O 1
#

Radius of gyration: 16.41 Å; Cα contacts (8 Å, |Δi|>4): 209; chains: 1; bounding box: 51×33×44 Å